Protein AF-A0A2Z5WZ98-F1 (afdb_monomer_lite)

Foldseek 3Di:
DDWDQDPNAIEDQDDPDQDPPLVVVVVVPDDNVRYHDNNDDPVVVVVCPDPVNPPPPPHD

Sequence (60 aa):
MHLDIKNGKIWIQINNTELDIGQALVEKGVPKEDIVIGFQPVYIRQAMRSPNHKKNICNF

pLDDT: mean 81.25, std 18.39, range [33.34, 97.38]

Secondary structure (DSSP, 8-state):
-EEEEETTEEEEEE--SS--HHHHHHHTT--GGGEEETTS-HHHHHHTTSGGGTT-TT--

Structure (mmCIF, N/CA/C/O backbone):
data_AF-A0A2Z5WZ98-F1
#
_entry.id   AF-A0A2Z5WZ98-F1
#
loop_
_atom_site.group_PDB
_atom_site.id
_atom_site.type_symbol
_atom_site.label_atom_id
_atom_site.label_alt_id
_atom_site.label_comp_id
_atom_site.label_asym_id
_atom_site.label_entity_id
_atom_site.label_seq_id
_atom_site.pdbx_PDB_ins_code
_atom_site.Cartn_x
_atom_site.Cartn_y
_atom_site.Cartn_z
_atom_site.occupancy
_atom_site.B_iso_or_equiv
_atom_site.auth_seq_id
_atom_site.auth_comp_id
_atom_site.auth_asym_id
_atom_site.auth_atom_id
_atom_site.pdbx_PDB_model_num
ATOM 1 N N . MET A 1 1 ? 7.825 2.914 -7.961 1.00 89.88 1 MET A N 1
ATOM 2 C CA . MET A 1 1 ? 6.618 2.723 -7.129 1.00 89.88 1 MET A CA 1
ATOM 3 C C . MET A 1 1 ? 5.554 2.060 -7.989 1.00 89.88 1 MET A C 1
ATOM 5 O O . MET A 1 1 ? 5.416 2.468 -9.134 1.00 89.88 1 MET A O 1
ATOM 9 N N . HIS A 1 2 ? 4.861 1.042 -7.479 1.00 94.12 2 HIS A N 1
ATOM 10 C CA . HIS A 1 2 ? 3.794 0.332 -8.193 1.00 94.12 2 HIS A CA 1
ATOM 11 C C . HIS A 1 2 ? 2.634 0.049 -7.230 1.00 94.12 2 HIS A C 1
ATOM 13 O O . HIS A 1 2 ? 2.830 -0.623 -6.214 1.00 94.12 2 HIS A O 1
ATOM 19 N N . LEU A 1 3 ? 1.454 0.586 -7.551 1.00 95.06 3 LEU A N 1
ATOM 20 C CA . LEU A 1 3 ? 0.216 0.448 -6.786 1.00 95.06 3 LEU A CA 1
ATOM 21 C C . LEU A 1 3 ? -0.892 -0.104 -7.691 1.00 95.06 3 LEU A C 1
ATOM 23 O O . LEU A 1 3 ? -1.040 0.382 -8.809 1.00 95.06 3 LEU A O 1
ATOM 27 N N . ASP A 1 4 ? -1.695 -1.041 -7.188 1.00 96.69 4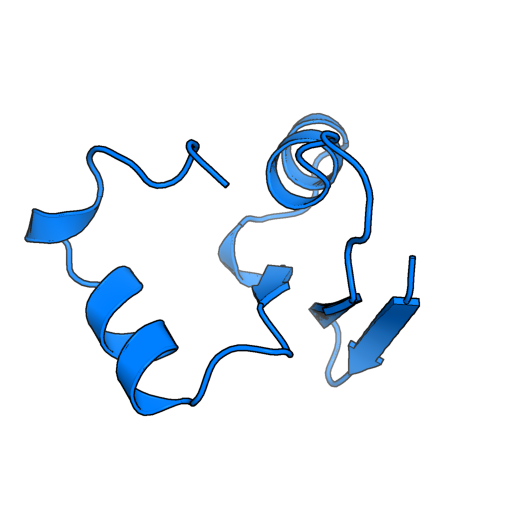 ASP A N 1
ATOM 28 C CA . ASP A 1 4 ? -2.938 -1.475 -7.841 1.00 96.69 4 ASP A CA 1
ATOM 29 C C . ASP A 1 4 ? -4.166 -1.053 -7.027 1.00 96.69 4 ASP A C 1
ATOM 31 O O . ASP A 1 4 ? -4.101 -0.944 -5.802 1.00 96.69 4 ASP A O 1
ATOM 35 N N . ILE A 1 5 ? -5.319 -0.938 -7.689 1.00 97.38 5 ILE A N 1
ATOM 36 C CA . ILE A 1 5 ? -6.628 -0.939 -7.025 1.00 97.38 5 ILE A CA 1
ATOM 37 C C . ILE A 1 5 ? -7.318 -2.267 -7.337 1.00 97.38 5 ILE A C 1
ATOM 39 O O . ILE A 1 5 ? -7.588 -2.576 -8.496 1.00 97.38 5 ILE A O 1
ATOM 43 N N . LYS A 1 6 ? -7.599 -3.070 -6.306 1.00 95.06 6 LYS A N 1
ATOM 44 C CA . LYS A 1 6 ? -8.281 -4.369 -6.439 1.00 95.06 6 LYS A CA 1
ATOM 45 C C . LYS A 1 6 ? -9.314 -4.518 -5.335 1.00 95.06 6 LYS A C 1
ATOM 47 O O . LYS A 1 6 ? -8.987 -4.366 -4.160 1.00 95.06 6 LYS A O 1
ATOM 52 N N . ASN A 1 7 ? -10.550 -4.836 -5.715 1.00 95.12 7 ASN A N 1
ATOM 53 C CA . ASN A 1 7 ? -11.684 -5.039 -4.805 1.00 95.12 7 ASN A CA 1
ATOM 54 C C . ASN A 1 7 ? -11.897 -3.857 -3.838 1.00 95.12 7 ASN A C 1
ATOM 56 O O . ASN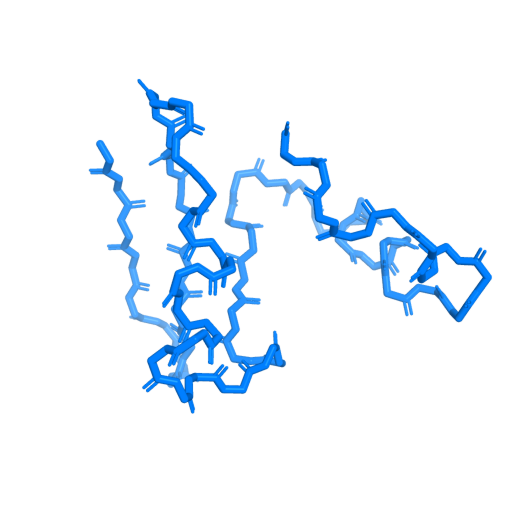 A 1 7 ? -12.102 -4.061 -2.645 1.00 95.12 7 ASN A O 1
ATOM 60 N N . GLY A 1 8 ? -11.778 -2.626 -4.348 1.00 95.19 8 GLY A N 1
ATOM 61 C CA .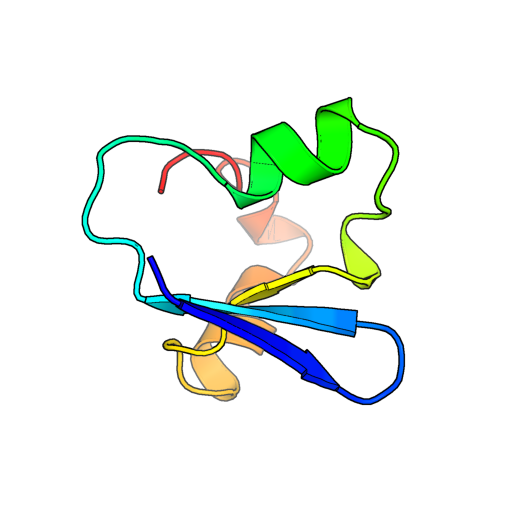 GLY A 1 8 ? -11.921 -1.400 -3.551 1.00 95.19 8 GLY A CA 1
ATOM 62 C C . GLY A 1 8 ? -10.736 -1.078 -2.634 1.00 95.19 8 GLY A C 1
ATOM 63 O O . GLY A 1 8 ? -10.826 -0.138 -1.857 1.00 95.19 8 GLY A O 1
ATOM 64 N N . LYS A 1 9 ? -9.629 -1.827 -2.722 1.00 96.12 9 LYS A N 1
ATOM 65 C CA . LYS A 1 9 ? -8.443 -1.663 -1.868 1.00 96.12 9 LYS A CA 1
ATOM 66 C C . LYS A 1 9 ? -7.226 -1.231 -2.660 1.00 96.12 9 LYS A C 1
ATOM 68 O O . LYS A 1 9 ? -7.080 -1.617 -3.821 1.00 96.12 9 LYS A O 1
ATOM 73 N N . ILE A 1 10 ? -6.324 -0.513 -2.004 1.00 96.81 10 ILE A N 1
ATOM 74 C CA . ILE A 1 10 ? -5.030 -0.099 -2.546 1.00 96.81 10 ILE A CA 1
ATOM 75 C C . ILE A 1 10 ? -3.999 -1.181 -2.228 1.00 96.81 10 ILE A C 1
ATOM 77 O O . ILE A 1 10 ? -3.810 -1.545 -1.071 1.00 96.81 10 ILE A O 1
ATOM 81 N N . TRP A 1 11 ? -3.313 -1.696 -3.242 1.00 95.06 11 TRP A N 1
ATOM 82 C CA . TRP A 1 11 ? -2.282 -2.719 -3.099 1.00 95.06 11 TRP A CA 1
ATOM 83 C C . TRP A 1 11 ? -0.913 -2.135 -3.417 1.00 95.06 11 TRP A C 1
ATOM 85 O O . TRP A 1 11 ? -0.646 -1.775 -4.559 1.00 95.06 11 TRP A O 1
ATOM 95 N N . ILE A 1 12 ? -0.028 -2.084 -2.424 1.00 94.00 12 ILE A N 1
ATOM 96 C CA . ILE A 1 12 ? 1.356 -1.638 -2.590 1.00 94.00 12 ILE A CA 1
ATOM 97 C C . ILE A 1 12 ? 2.179 -2.825 -3.087 1.00 94.00 12 ILE A C 1
ATOM 99 O O . ILE A 1 12 ? 2.504 -3.720 -2.308 1.00 94.00 12 ILE A O 1
ATOM 103 N N . GLN A 1 13 ? 2.477 -2.860 -4.387 1.00 93.50 13 GLN A N 1
ATOM 104 C CA . GLN A 1 13 ? 3.202 -3.969 -5.013 1.00 93.50 13 GLN A CA 1
ATOM 105 C C . GLN A 1 13 ? 4.709 -3.788 -4.917 1.00 93.50 13 GLN A C 1
ATOM 107 O O . GLN A 1 13 ? 5.420 -4.737 -4.633 1.00 93.50 13 GLN A O 1
ATOM 112 N N . ILE A 1 14 ? 5.210 -2.579 -5.167 1.00 92.25 14 ILE A N 1
ATOM 113 C CA . ILE A 1 14 ? 6.644 -2.283 -5.106 1.00 92.25 14 ILE A CA 1
ATOM 114 C C . ILE A 1 14 ? 6.827 -0.858 -4.595 1.00 92.25 14 ILE A C 1
ATOM 116 O O . ILE A 1 14 ? 6.286 0.092 -5.175 1.00 92.25 14 ILE A O 1
ATOM 120 N N . ASN A 1 15 ? 7.655 -0.706 -3.564 1.00 88.31 15 ASN A N 1
ATOM 121 C CA . ASN A 1 15 ? 8.128 0.581 -3.082 1.00 88.31 15 ASN A CA 1
ATOM 122 C C . ASN A 1 15 ? 9.661 0.580 -3.018 1.00 88.31 15 ASN A C 1
ATOM 124 O O . ASN A 1 15 ? 10.238 -0.021 -2.124 1.00 88.31 15 ASN A O 1
ATOM 128 N N . ASN A 1 16 ? 10.308 1.235 -3.985 1.00 90.88 16 ASN A N 1
ATOM 129 C CA . ASN A 1 16 ? 11.773 1.340 -4.065 1.00 90.88 16 ASN A CA 1
ATOM 130 C C . ASN A 1 16 ? 12.251 2.707 -3.553 1.00 90.88 16 ASN A C 1
ATOM 132 O O . ASN A 1 16 ? 13.158 3.307 -4.125 1.00 90.88 16 ASN A O 1
ATOM 136 N N . THR A 1 17 ? 11.566 3.251 -2.555 1.00 90.31 17 THR A N 1
ATOM 137 C CA . THR A 1 17 ? 11.916 4.515 -1.912 1.00 90.31 17 THR A CA 1
ATOM 138 C C . THR A 1 17 ? 11.864 4.323 -0.402 1.00 90.31 17 THR A C 1
ATOM 140 O O . THR A 1 17 ? 11.311 3.340 0.085 1.00 90.31 17 THR A O 1
ATOM 143 N N . GLU A 1 18 ? 12.402 5.288 0.335 1.00 90.62 18 GLU A N 1
ATOM 144 C CA . GLU A 1 18 ? 12.327 5.329 1.801 1.00 90.62 18 GLU A CA 1
ATOM 145 C C . GLU A 1 18 ? 10.979 5.873 2.309 1.00 90.62 18 GLU A C 1
ATOM 147 O O . GLU A 1 18 ? 10.775 6.027 3.509 1.00 90.62 18 GLU A O 1
ATOM 152 N N . LEU A 1 19 ? 10.045 6.204 1.407 1.00 90.12 19 LEU A N 1
ATOM 153 C CA . LEU A 1 19 ? 8.754 6.764 1.794 1.00 90.12 19 LEU A CA 1
ATOM 154 C C . LEU A 1 19 ? 7.841 5.678 2.348 1.00 90.12 19 LEU A C 1
ATOM 156 O O . LEU A 1 19 ? 7.567 4.686 1.674 1.00 90.12 19 LEU A O 1
ATOM 160 N N . ASP A 1 20 ? 7.250 5.938 3.505 1.00 90.69 20 ASP A N 1
ATOM 161 C CA . ASP A 1 20 ? 6.138 5.151 4.015 1.00 90.69 20 ASP A CA 1
ATOM 162 C C . ASP A 1 20 ? 4.837 5.518 3.272 1.00 90.69 20 ASP A C 1
ATOM 164 O O . ASP A 1 20 ? 4.085 6.421 3.649 1.00 90.69 20 ASP A O 1
ATOM 168 N N . ILE A 1 21 ? 4.562 4.805 2.175 1.00 92.25 21 ILE A N 1
ATOM 169 C CA . ILE A 1 21 ? 3.334 5.000 1.390 1.00 92.25 21 ILE A CA 1
ATOM 170 C C . ILE A 1 21 ? 2.088 4.626 2.207 1.00 92.25 21 ILE A C 1
ATOM 172 O O . ILE A 1 21 ? 1.038 5.245 2.037 1.00 92.25 21 ILE A O 1
ATOM 176 N N . GLY A 1 22 ? 2.171 3.612 3.075 1.00 92.12 22 GLY A N 1
ATOM 177 C CA . GLY A 1 22 ? 1.020 3.153 3.851 1.00 92.12 22 GLY A CA 1
ATOM 178 C C . GLY A 1 22 ? 0.544 4.224 4.830 1.00 92.12 22 GLY A C 1
ATOM 179 O O . GLY A 1 22 ? -0.645 4.536 4.878 1.00 92.12 22 GLY A O 1
ATOM 180 N N . GLN A 1 23 ? 1.478 4.837 5.547 1.00 92.75 23 GLN A N 1
ATOM 181 C CA . GLN A 1 23 ? 1.229 5.941 6.461 1.00 92.75 23 GLN A CA 1
ATOM 182 C C . GLN A 1 23 ? 0.751 7.190 5.717 1.00 92.75 23 GLN A C 1
ATOM 184 O O . GLN A 1 23 ? -0.246 7.786 6.120 1.00 92.75 23 GLN A O 1
ATOM 189 N N . ALA A 1 24 ? 1.366 7.532 4.581 1.00 94.19 24 ALA A N 1
ATOM 190 C CA . ALA A 1 24 ? 0.930 8.670 3.770 1.00 94.19 24 ALA A CA 1
ATOM 191 C C . ALA A 1 24 ? -0.524 8.529 3.273 1.00 94.19 24 ALA A C 1
ATOM 193 O O . ALA A 1 24 ? -1.257 9.515 3.181 1.00 94.19 24 ALA A O 1
ATOM 194 N N . LEU A 1 25 ? -0.968 7.307 2.955 1.00 94.56 25 LEU A N 1
ATOM 195 C CA . LEU A 1 25 ? -2.360 7.030 2.583 1.00 94.56 25 LEU A CA 1
ATOM 196 C C . LEU A 1 25 ? -3.311 7.182 3.778 1.00 94.56 25 LEU A C 1
ATOM 198 O O . LEU A 1 25 ? -4.385 7.765 3.631 1.00 94.56 25 LEU A O 1
ATOM 202 N N . VAL A 1 26 ? -2.904 6.722 4.962 1.00 95.31 26 VAL A N 1
ATOM 203 C CA . VAL A 1 26 ? -3.672 6.898 6.206 1.00 95.31 26 VAL A CA 1
ATOM 204 C C . VAL A 1 26 ? -3.830 8.375 6.557 1.00 95.31 26 VAL A C 1
ATOM 206 O O . VAL A 1 26 ? -4.931 8.811 6.881 1.00 95.31 26 VAL A O 1
ATOM 209 N N . GLU A 1 27 ? -2.766 9.165 6.436 1.00 96.31 27 GLU A N 1
ATOM 210 C CA . GLU A 1 27 ? -2.792 10.617 6.668 1.00 96.31 27 GLU A CA 1
ATOM 211 C C . GLU A 1 27 ? -3.716 11.355 5.694 1.00 96.31 27 GLU A C 1
ATOM 213 O O . GLU A 1 27 ? -4.275 12.397 6.026 1.00 96.31 27 GLU A O 1
ATOM 218 N N . LYS A 1 28 ? -3.930 10.788 4.504 1.00 96.38 28 LYS A N 1
ATOM 219 C CA . LYS A 1 28 ? -4.902 11.273 3.515 1.00 96.38 28 LYS A CA 1
ATOM 220 C C . LYS A 1 28 ? -6.322 10.744 3.738 1.00 96.38 28 LYS A C 1
ATOM 222 O O . LYS A 1 28 ? -7.207 11.061 2.947 1.00 96.38 28 LYS A O 1
ATOM 227 N N . GLY A 1 29 ? -6.551 9.973 4.800 1.00 96.62 29 GLY A N 1
ATOM 228 C CA . GLY A 1 29 ? -7.866 9.478 5.202 1.00 96.62 29 GLY A CA 1
ATOM 229 C C . GLY A 1 29 ? -8.232 8.095 4.665 1.00 96.62 29 GLY A C 1
ATOM 230 O O . GLY A 1 29 ? -9.386 7.696 4.795 1.00 96.62 29 GLY A O 1
ATOM 231 N N . VAL A 1 30 ? -7.291 7.347 4.078 1.00 96.12 30 VAL A N 1
ATOM 232 C CA . VAL A 1 30 ? -7.555 5.962 3.664 1.00 96.12 30 VAL A CA 1
ATOM 233 C C . VAL A 1 30 ? -7.560 5.055 4.902 1.00 96.12 30 VAL A C 1
ATOM 235 O O . VAL A 1 30 ? -6.563 5.021 5.632 1.00 96.12 30 VAL A O 1
ATOM 238 N N . PRO A 1 31 ? -8.637 4.290 5.155 1.00 94.50 31 PRO A N 1
ATOM 239 C CA . PRO A 1 3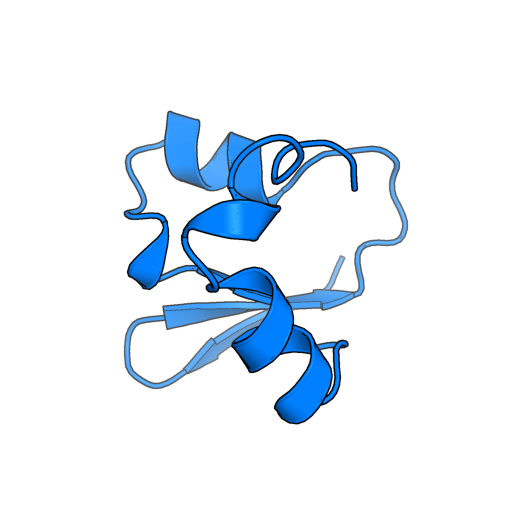1 ? -8.673 3.342 6.260 1.00 94.50 31 PRO A CA 1
ATOM 240 C C . PRO A 1 31 ? -7.559 2.295 6.135 1.00 94.50 31 PRO A C 1
ATOM 242 O O . PRO A 1 31 ? -7.281 1.774 5.051 1.00 94.50 31 PRO A O 1
ATOM 245 N N . LYS A 1 32 ? -6.914 1.943 7.256 1.00 90.88 32 LYS A N 1
ATOM 246 C CA . LYS A 1 32 ? -5.807 0.966 7.264 1.00 90.88 32 LYS A CA 1
ATOM 247 C C . LYS A 1 32 ? -6.241 -0.391 6.709 1.00 90.88 32 LYS A C 1
ATOM 249 O O . LYS A 1 32 ? -5.421 -1.119 6.158 1.00 90.88 32 LYS A O 1
ATOM 254 N N . GLU A 1 33 ? -7.515 -0.756 6.863 1.00 90.88 33 GLU A N 1
ATOM 255 C CA . GLU A 1 33 ? -8.038 -2.038 6.375 1.00 90.88 33 GLU A CA 1
ATOM 256 C C . GLU A 1 33 ? -8.139 -2.128 4.845 1.00 90.88 33 GLU A C 1
ATOM 258 O O . GLU A 1 33 ? -8.245 -3.242 4.310 1.00 90.88 33 GLU A O 1
ATOM 263 N N . ASP A 1 34 ? -8.079 -0.985 4.162 1.00 95.38 34 ASP A N 1
ATOM 264 C CA . ASP A 1 34 ? -8.178 -0.856 2.708 1.00 95.38 34 ASP A CA 1
ATOM 265 C C . ASP A 1 34 ? -6.815 -0.722 2.023 1.00 95.38 34 ASP A C 1
ATOM 267 O O . ASP A 1 34 ? -6.740 -0.643 0.797 1.00 95.38 34 ASP A O 1
ATOM 271 N N . ILE A 1 35 ? -5.725 -0.789 2.793 1.00 93.94 35 ILE A N 1
ATOM 272 C CA . ILE A 1 35 ? -4.351 -0.803 2.290 1.00 93.94 35 ILE A CA 1
ATOM 273 C C . ILE A 1 35 ? -3.782 -2.217 2.447 1.00 93.94 35 ILE A C 1
ATOM 275 O O . ILE A 1 35 ? -3.791 -2.811 3.526 1.00 93.94 35 ILE A O 1
ATOM 279 N N . VAL A 1 36 ? -3.274 -2.781 1.355 1.00 91.88 36 VAL A N 1
ATOM 280 C CA . VAL A 1 36 ? -2.740 -4.143 1.290 1.00 91.88 36 VAL A CA 1
ATOM 281 C C . VAL A 1 36 ? -1.284 -4.114 0.839 1.00 91.88 36 VAL A C 1
ATOM 283 O O . VAL A 1 36 ? -0.955 -3.556 -0.202 1.00 91.88 36 VAL A O 1
ATOM 286 N N . ILE A 1 37 ? -0.403 -4.782 1.585 1.00 89.50 37 ILE A N 1
ATOM 287 C CA . ILE A 1 37 ? 0.992 -4.99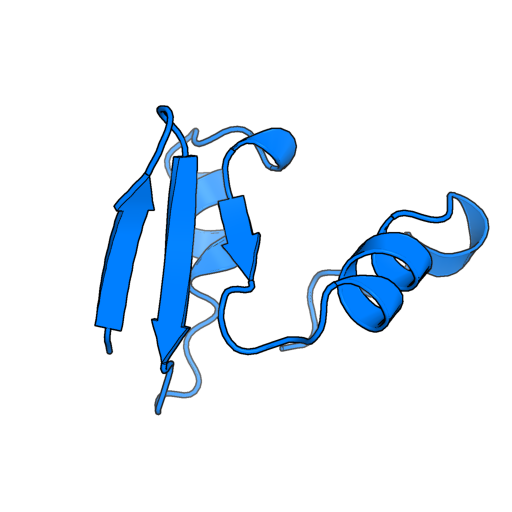2 1.174 1.00 89.50 37 ILE A CA 1
ATOM 288 C C . ILE A 1 37 ? 1.045 -6.159 0.180 1.00 89.50 37 ILE A C 1
ATOM 290 O O . ILE A 1 37 ? 0.975 -7.325 0.568 1.00 89.50 37 ILE A O 1
ATOM 294 N N . GLY A 1 38 ? 1.108 -5.846 -1.112 1.00 86.44 38 GLY A N 1
ATOM 295 C CA . GLY A 1 38 ? 0.976 -6.809 -2.206 1.00 86.44 38 GLY A CA 1
ATOM 296 C C . GLY A 1 38 ? 2.199 -7.700 -2.424 1.00 86.44 38 GLY A C 1
ATOM 297 O O . GLY A 1 38 ? 2.031 -8.857 -2.802 1.00 86.44 38 GLY A O 1
ATOM 298 N N . PHE A 1 39 ? 3.403 -7.214 -2.100 1.00 81.81 39 PHE A N 1
ATOM 299 C CA . PHE A 1 39 ? 4.647 -7.989 -2.228 1.00 81.81 39 PHE A CA 1
ATOM 300 C C . PHE A 1 39 ? 4.858 -9.039 -1.134 1.00 81.81 39 PHE A C 1
ATOM 302 O O . PHE A 1 39 ? 5.736 -9.889 -1.269 1.00 81.81 39 PHE A O 1
ATOM 309 N N . GLN A 1 40 ? 4.078 -9.002 -0.050 1.00 82.00 40 GLN A N 1
ATOM 310 C CA . GLN A 1 40 ? 4.207 -9.966 1.038 1.00 82.00 40 GLN A CA 1
ATOM 311 C C . GLN A 1 40 ? 3.271 -11.171 0.835 1.00 82.00 40 GLN A C 1
ATOM 313 O O . GLN A 1 40 ? 2.059 -10.995 0.612 1.00 82.00 40 GLN A O 1
ATOM 318 N N . PRO A 1 41 ? 3.782 -12.408 0.987 1.00 80.81 41 PRO A N 1
ATOM 319 C CA . PRO A 1 41 ? 2.960 -13.610 1.027 1.00 80.81 41 PRO A CA 1
ATOM 320 C C . PRO A 1 41 ? 1.797 -13.503 2.026 1.00 80.81 41 PRO A C 1
ATOM 322 O O . PRO A 1 41 ? 1.892 -12.854 3.071 1.00 80.81 41 PRO A O 1
ATOM 325 N N . VAL A 1 42 ? 0.676 -14.165 1.716 1.00 77.88 42 VAL A N 1
ATOM 326 C CA . VAL A 1 42 ? -0.576 -14.069 2.497 1.00 77.88 42 VAL A CA 1
ATOM 327 C C . VAL A 1 42 ? -0.375 -14.435 3.974 1.00 77.88 42 VAL A C 1
ATOM 329 O O . VAL A 1 42 ? -0.923 -13.761 4.844 1.00 77.88 42 VAL A O 1
ATOM 332 N N . TYR A 1 43 ? 0.429 -15.459 4.270 1.00 77.44 43 TYR A N 1
ATOM 333 C CA . TYR A 1 43 ? 0.664 -15.915 5.645 1.00 77.44 43 TYR A CA 1
ATOM 334 C C . TYR A 1 43 ? 1.414 -14.872 6.491 1.00 77.44 43 TYR A C 1
ATOM 336 O O . TYR A 1 43 ? 1.086 -14.681 7.661 1.00 77.44 43 TYR A O 1
ATOM 344 N N . ILE A 1 44 ? 2.348 -14.123 5.891 1.00 75.94 44 ILE A N 1
ATOM 345 C CA . ILE A 1 44 ? 3.050 -13.015 6.559 1.00 75.94 44 ILE A CA 1
ATOM 346 C C . ILE A 1 44 ? 2.063 -11.880 6.836 1.00 75.94 44 ILE A C 1
ATOM 348 O O . ILE A 1 44 ? 1.992 -11.367 7.952 1.00 75.94 44 ILE A O 1
ATOM 352 N N . ARG A 1 45 ? 1.210 -11.545 5.857 1.00 74.62 45 ARG A N 1
ATOM 353 C CA . ARG A 1 45 ? 0.149 -10.540 6.037 1.00 74.62 45 ARG A CA 1
ATOM 354 C C . ARG A 1 45 ? -0.809 -10.867 7.179 1.00 74.62 45 ARG A C 1
ATOM 356 O O . ARG A 1 45 ? -1.224 -9.960 7.894 1.00 74.62 45 ARG A O 1
ATOM 363 N N . GLN A 1 46 ? -1.180 -12.132 7.352 1.00 69.44 46 GLN A N 1
ATOM 364 C CA . GLN A 1 46 ? -2.077 -12.555 8.431 1.00 69.44 46 GLN A CA 1
ATOM 365 C C . GLN A 1 46 ? -1.405 -12.458 9.805 1.00 69.44 46 GLN A C 1
ATOM 367 O O . GLN A 1 46 ? -2.025 -11.956 10.743 1.00 69.44 46 GLN A O 1
ATOM 372 N N . ALA A 1 47 ? -0.129 -12.843 9.910 1.00 63.31 47 ALA A N 1
ATOM 373 C CA . ALA A 1 47 ? 0.645 -12.710 11.143 1.00 63.31 47 ALA A CA 1
ATOM 374 C C . ALA A 1 47 ? 0.773 -11.241 11.595 1.00 63.31 47 ALA A C 1
ATOM 376 O O . ALA A 1 47 ? 0.616 -10.943 12.780 1.00 63.31 47 ALA A O 1
ATOM 377 N N . MET A 1 48 ? 0.944 -10.309 10.648 1.00 60.44 48 MET A N 1
ATOM 378 C CA . MET A 1 48 ? 1.024 -8.864 10.920 1.00 60.44 48 MET A CA 1
ATOM 379 C C . MET A 1 48 ? -0.287 -8.247 11.443 1.00 60.44 48 MET A C 1
ATOM 381 O O . MET A 1 48 ? -0.268 -7.162 12.020 1.00 60.44 48 MET A O 1
ATOM 385 N N . ARG A 1 49 ? -1.436 -8.920 11.282 1.00 60.91 49 ARG A N 1
ATOM 386 C CA . ARG A 1 49 ? -2.742 -8.450 11.791 1.00 60.91 49 ARG A CA 1
ATOM 387 C C . ARG A 1 49 ? -3.034 -8.911 13.224 1.00 60.91 49 ARG A C 1
ATOM 389 O O . ARG A 1 49 ? -4.047 -8.494 13.790 1.00 60.91 49 ARG A O 1
ATOM 396 N N . SER A 1 50 ? -2.167 -9.738 13.819 1.00 54.31 50 SER A N 1
ATOM 397 C CA . SER A 1 50 ? -2.321 -10.218 15.195 1.00 54.31 50 SER A CA 1
ATOM 398 C C . SER A 1 50 ? -2.303 -9.051 16.200 1.00 54.31 50 SER A C 1
ATOM 400 O O . SER A 1 50 ? -1.402 -8.209 16.131 1.00 54.31 50 SER A O 1
ATOM 402 N N . PRO A 1 51 ? -3.241 -8.994 17.170 1.00 56.59 51 PRO A N 1
ATOM 403 C CA . PRO A 1 51 ? -3.305 -7.940 18.189 1.00 56.59 51 PRO A CA 1
ATOM 404 C C . PRO A 1 51 ? -1.990 -7.730 18.952 1.00 56.59 51 PRO A C 1
ATOM 406 O O . PRO A 1 51 ? -1.663 -6.601 19.308 1.00 56.59 51 PRO A O 1
ATOM 409 N N . ASN A 1 52 ? -1.209 -8.799 19.133 1.00 55.78 52 ASN A N 1
ATOM 410 C CA . ASN A 1 52 ? 0.061 -8.780 19.864 1.00 55.78 52 ASN A CA 1
ATOM 411 C C . ASN A 1 52 ? 1.242 -8.232 19.042 1.00 55.78 52 ASN A C 1
ATOM 413 O O . ASN A 1 52 ? 2.284 -7.927 19.612 1.00 55.78 52 ASN A O 1
ATOM 417 N N . HIS A 1 53 ? 1.087 -8.070 17.723 1.00 54.50 53 HIS A N 1
ATOM 418 C CA . HIS A 1 53 ? 2.110 -7.519 16.824 1.00 54.50 53 HIS A CA 1
ATOM 419 C C . HIS A 1 53 ? 1.826 -6.056 16.425 1.00 54.50 53 HIS A C 1
ATOM 421 O O . HIS A 1 53 ? 2.595 -5.437 15.693 1.00 54.50 53 HIS A O 1
ATOM 427 N N . LYS A 1 54 ? 0.747 -5.453 16.951 1.00 47.97 54 LYS A N 1
ATOM 428 C CA . LYS A 1 54 ? 0.297 -4.091 16.610 1.00 47.97 54 LYS A CA 1
ATOM 429 C C . LYS A 1 54 ? 1.215 -2.949 17.071 1.00 47.97 54 LYS A C 1
ATOM 431 O O . LYS A 1 54 ? 0.845 -1.790 16.906 1.00 47.97 54 LYS A O 1
ATOM 436 N N . LYS A 1 55 ? 2.384 -3.232 17.656 1.00 43.56 55 LYS A N 1
ATOM 437 C CA . LYS A 1 55 ? 3.268 -2.185 18.190 1.00 43.56 55 LYS A CA 1
ATOM 438 C C . LYS A 1 55 ? 4.217 -1.556 17.167 1.00 43.56 55 LYS A C 1
ATOM 440 O O . LYS A 1 55 ? 4.644 -0.444 17.423 1.00 43.56 55 LYS A O 1
ATOM 445 N N . ASN A 1 56 ? 4.479 -2.178 16.013 1.00 42.00 56 ASN A N 1
ATOM 446 C CA . ASN A 1 56 ? 5.513 -1.692 15.078 1.00 42.00 56 ASN A CA 1
ATOM 447 C C . ASN A 1 56 ? 5.054 -1.606 13.611 1.00 42.00 56 ASN A C 1
ATOM 449 O O . ASN A 1 56 ? 5.857 -1.740 12.697 1.00 42.00 56 ASN A O 1
ATOM 453 N N . ILE A 1 57 ? 3.767 -1.350 13.365 1.00 50.06 57 ILE A N 1
ATOM 454 C CA . ILE A 1 57 ? 3.187 -1.304 12.004 1.00 50.06 57 ILE A CA 1
ATOM 455 C C . ILE A 1 57 ? 3.621 -0.058 11.191 1.00 50.06 57 ILE A C 1
ATOM 457 O O . ILE A 1 57 ? 3.064 0.196 1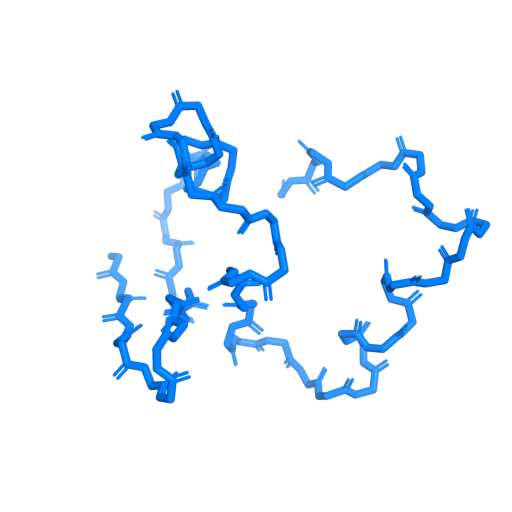0.129 1.00 50.06 57 ILE A O 1
ATOM 461 N N . CYS A 1 58 ? 4.572 0.734 11.697 1.00 41.12 58 CYS A N 1
ATOM 462 C CA . CYS A 1 58 ? 5.060 1.971 11.074 1.00 41.12 58 CYS A CA 1
ATOM 463 C C . CYS A 1 58 ? 6.564 1.953 10.757 1.00 41.12 58 CYS A C 1
ATOM 465 O O . CYS A 1 58 ? 7.105 2.993 10.408 1.00 41.12 58 CYS A O 1
ATOM 467 N N . ASN A 1 59 ? 7.245 0.809 10.858 1.00 33.34 59 ASN A N 1
ATOM 468 C CA . ASN A 1 59 ? 8.602 0.694 10.323 1.00 33.34 59 ASN A CA 1
ATOM 469 C C . ASN A 1 59 ? 8.551 -0.217 9.097 1.00 33.34 59 ASN A C 1
ATOM 471 O O . ASN A 1 59 ? 8.523 -1.443 9.229 1.00 33.34 59 ASN A O 1
ATOM 475 N N . PHE A 1 60 ? 8.437 0.426 7.935 1.00 43.72 60 PHE A N 1
ATOM 476 C CA . PHE A 1 60 ? 8.701 -0.169 6.628 1.00 43.72 60 PHE A CA 1
ATOM 477 C C . PHE A 1 60 ? 10.190 -0.474 6.473 1.00 43.72 60 PHE A C 1
ATOM 479 O O . PHE A 1 60 ? 11.006 0.270 7.063 1.00 43.72 60 PHE A O 1
#

Radius of gyration: 11.36 Å; chains: 1; bounding box: 24×27×28 Å